Protein AF-A0A950HMC9-F1 (afdb_monomer)

Radius of gyration: 14.72 Å; Cα contacts (8 Å, |Δi|>4): 83; chains: 1; bounding box: 30×44×36 Å

Solvent-accessible surface area (backbone atoms only — not comparable to full-atom values): 4630 Å² total; per-residue (Å²): 137,84,80,81,78,79,81,76,89,77,76,83,93,73,65,75,43,77,47,79,47,82,42,84,39,95,70,68,62,83,60,48,54,63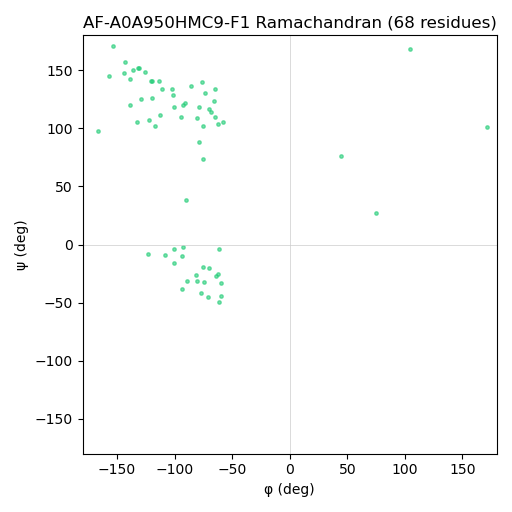,51,49,68,70,42,53,90,58,32,86,48,72,53,72,46,83,45,60,88,96,47,65,27,38,40,40,40,35,30,30,53,76,83,80,80,133

Mean predicted aligned error: 11.18 Å

Structure (mmCIF, N/CA/C/O backbone):
data_AF-A0A950HMC9-F1
#
_entry.id   AF-A0A950HMC9-F1
#
loop_
_atom_site.group_PDB
_atom_site.id
_atom_site.type_symbol
_atom_site.label_atom_id
_atom_site.label_alt_id
_atom_site.label_comp_id
_atom_site.label_asym_id
_atom_site.label_entity_id
_atom_site.label_seq_id
_atom_site.pdbx_PDB_ins_code
_atom_site.Cartn_x
_atom_site.Cartn_y
_atom_site.Cartn_z
_atom_site.occupancy
_atom_site.B_iso_or_equiv
_atom_site.auth_seq_id
_atom_site.auth_comp_id
_atom_site.auth_asym_id
_atom_site.auth_atom_id
_atom_site.pdbx_PDB_model_num
ATOM 1 N N . MET A 1 1 ? -0.908 29.716 9.270 1.00 34.19 1 MET A N 1
ATOM 2 C CA . MET A 1 1 ? -1.089 28.556 8.373 1.00 34.19 1 MET A CA 1
ATOM 3 C C . MET A 1 1 ? -1.025 27.324 9.258 1.00 34.19 1 MET A C 1
ATOM 5 O O . MET A 1 1 ? 0.057 26.865 9.589 1.00 34.19 1 MET A O 1
ATOM 9 N N . THR A 1 2 ? -2.178 26.932 9.794 1.00 33.19 2 THR A N 1
ATOM 10 C CA . THR A 1 2 ? -2.310 25.933 10.862 1.00 33.19 2 THR A CA 1
ATOM 11 C C . THR A 1 2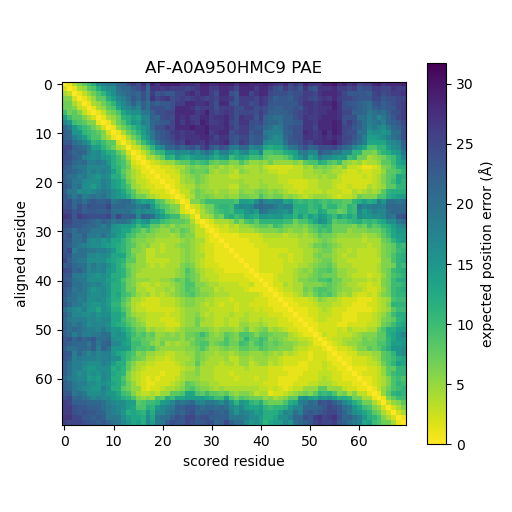 ? -2.577 24.584 10.212 1.00 33.19 2 THR A C 1
ATOM 13 O O . THR A 1 2 ? -3.642 24.399 9.631 1.00 33.19 2 THR A O 1
ATOM 16 N N . ALA A 1 3 ? -1.617 23.663 10.264 1.00 32.44 3 ALA A N 1
ATOM 17 C CA . ALA A 1 3 ? -1.891 22.268 9.954 1.00 32.44 3 ALA A CA 1
ATOM 18 C C . ALA A 1 3 ? -2.528 21.642 11.200 1.00 32.44 3 ALA A C 1
ATOM 20 O O . ALA A 1 3 ? -1.871 21.495 12.230 1.00 32.44 3 ALA A O 1
ATOM 21 N N . LEU A 1 4 ? -3.826 21.346 11.112 1.00 34.31 4 LEU A N 1
ATOM 22 C CA . LEU A 1 4 ? -4.522 20.467 12.045 1.00 34.31 4 LEU A CA 1
ATOM 23 C C . LEU A 1 4 ? -3.874 19.084 11.940 1.00 34.31 4 LEU A C 1
ATOM 25 O O . LEU A 1 4 ? -4.068 18.368 10.962 1.00 34.31 4 LEU A O 1
ATOM 29 N N . VAL A 1 5 ? -3.057 18.742 12.932 1.00 36.88 5 VAL A N 1
ATOM 30 C CA . VAL A 1 5 ? -2.687 17.356 13.205 1.00 36.88 5 VAL A CA 1
ATOM 31 C C . VAL A 1 5 ? -3.917 16.746 13.861 1.00 36.88 5 VAL A C 1
ATOM 33 O O . VAL A 1 5 ? -4.222 17.054 15.011 1.00 36.88 5 VAL A O 1
ATOM 36 N N . GLU A 1 6 ? -4.679 15.973 13.093 1.00 37.81 6 GLU A N 1
ATOM 37 C CA . GLU A 1 6 ? -5.820 15.234 13.621 1.00 37.81 6 GLU A CA 1
ATOM 38 C C . GLU A 1 6 ? -5.312 14.195 14.620 1.00 37.81 6 GLU A C 1
ATOM 40 O O . GLU A 1 6 ? -4.643 13.217 14.279 1.00 37.81 6 GLU A O 1
ATOM 45 N N . ASP A 1 7 ? -5.616 14.469 15.881 1.00 42.59 7 ASP A N 1
ATOM 46 C CA . ASP A 1 7 ? -5.489 13.565 17.003 1.00 42.59 7 ASP A CA 1
ATOM 47 C C . ASP A 1 7 ? -6.338 12.307 16.724 1.00 42.59 7 ASP A C 1
ATOM 49 O O . ASP A 1 7 ? -7.568 12.337 16.757 1.00 42.59 7 ASP A O 1
ATOM 53 N N . ARG A 1 8 ? -5.673 11.192 16.392 1.00 47.88 8 ARG A N 1
ATOM 54 C CA . ARG A 1 8 ? -6.290 9.857 16.298 1.00 47.88 8 ARG A CA 1
ATOM 55 C C . ARG A 1 8 ? -6.235 9.120 17.639 1.00 47.88 8 ARG A C 1
ATOM 57 O O . ARG A 1 8 ? -6.020 7.907 17.674 1.00 47.88 8 ARG A O 1
ATOM 64 N N . SER A 1 9 ? -6.432 9.819 18.756 1.00 39.62 9 SER A N 1
ATOM 65 C CA . SER A 1 9 ? -6.604 9.190 20.066 1.00 39.62 9 SER A CA 1
ATOM 66 C C . SER A 1 9 ? -8.001 8.591 20.164 1.00 39.62 9 SER A C 1
ATOM 68 O O . SER A 1 9 ? -8.871 9.129 20.834 1.00 39.62 9 SER A O 1
ATOM 70 N N . THR A 1 10 ? -8.235 7.473 19.479 1.00 46.19 10 THR A N 1
ATOM 71 C CA . THR A 1 10 ? -9.106 6.380 19.935 1.00 46.19 10 THR A CA 1
ATOM 72 C C . THR A 1 10 ? -8.838 5.164 19.050 1.00 46.19 10 THR A C 1
ATOM 74 O O . THR A 1 10 ? -9.435 5.009 17.989 1.00 46.19 10 THR A O 1
ATOM 77 N N . GLN A 1 11 ? -7.998 4.248 19.531 1.00 48.16 11 GLN A N 1
ATOM 78 C CA . GLN A 1 11 ? -8.342 2.833 19.422 1.00 48.16 11 GLN A CA 1
ATOM 79 C C . GLN A 1 11 ? -7.974 2.116 20.735 1.00 48.16 11 GLN A C 1
ATOM 81 O O . GLN A 1 11 ? -6.821 2.177 21.166 1.00 48.16 11 GLN A O 1
ATOM 86 N N . PRO A 1 12 ? -8.955 1.502 21.422 1.00 48.53 12 PRO A N 1
ATOM 87 C CA . PRO A 1 12 ? -8.737 0.744 22.648 1.00 48.53 12 PRO A CA 1
ATOM 88 C C . PRO A 1 12 ? -8.120 -0.631 22.327 1.00 48.53 12 PRO A C 1
ATOM 90 O O . PRO A 1 12 ? -8.500 -1.266 21.351 1.00 48.53 12 PRO A O 1
ATOM 93 N N . SER A 1 13 ? -7.167 -1.082 23.154 1.00 51.72 13 SER A N 1
ATOM 94 C CA . SER A 1 13 ? -6.598 -2.448 23.194 1.00 51.72 13 SER A CA 1
ATOM 95 C C . SER A 1 13 ? -6.253 -3.099 21.834 1.00 51.72 13 SER A C 1
ATOM 97 O O . SER A 1 13 ? -6.954 -3.997 21.379 1.00 51.72 13 SER A O 1
ATOM 99 N N . GLY A 1 14 ? -5.146 -2.695 21.201 1.00 53.97 14 GLY A N 1
ATOM 100 C CA . GLY A 1 14 ? -4.624 -3.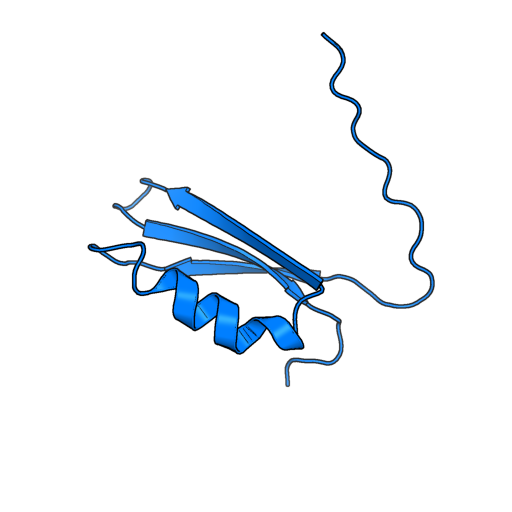322 19.975 1.00 53.97 14 GLY A CA 1
ATOM 101 C C . GLY A 1 14 ? -3.469 -2.508 19.387 1.00 53.97 14 GLY A C 1
ATOM 102 O O . GLY A 1 14 ? -3.692 -1.458 18.798 1.00 53.97 14 GLY A O 1
ATOM 103 N N . VAL A 1 15 ? -2.220 -2.926 19.605 1.00 61.97 15 VAL A N 1
ATOM 104 C CA . VAL A 1 15 ? -1.026 -2.133 19.251 1.00 61.97 15 VAL A CA 1
ATOM 105 C C . VAL A 1 15 ? -0.871 -2.035 17.729 1.00 61.97 15 VAL A C 1
ATOM 107 O O . VAL A 1 15 ? -0.588 -3.028 17.064 1.00 61.97 15 VAL A O 1
ATOM 110 N N . VAL A 1 16 ? -1.013 -0.829 17.181 1.00 65.31 16 VAL A N 1
ATOM 111 C CA . VAL A 1 16 ? -0.723 -0.531 15.772 1.00 65.31 16 VAL A CA 1
ATOM 112 C C . VAL A 1 16 ? 0.791 -0.386 15.600 1.00 65.31 16 VAL A C 1
ATOM 114 O O . VAL A 1 16 ? 1.401 0.493 16.208 1.00 65.31 16 VAL A O 1
ATOM 117 N N . THR A 1 17 ? 1.412 -1.249 14.787 1.00 81.81 17 THR A N 1
ATOM 118 C CA . THR A 1 17 ? 2.861 -1.197 14.521 1.00 81.81 17 THR A CA 1
ATOM 119 C C . THR A 1 17 ? 3.129 -0.815 13.073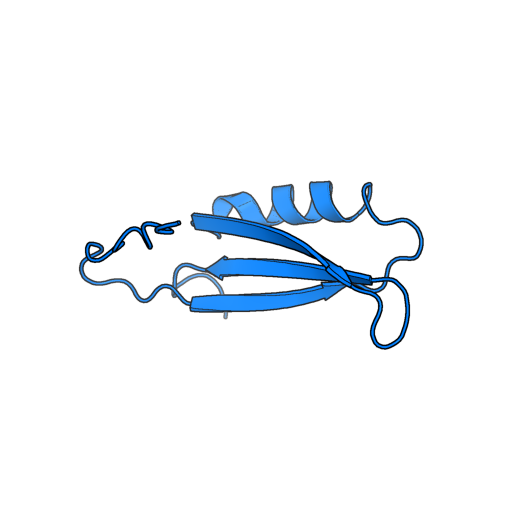 1.00 81.81 17 THR A C 1
ATOM 121 O O . THR A 1 17 ? 2.897 -1.612 12.164 1.00 81.81 17 THR A O 1
ATOM 124 N N . TRP A 1 18 ? 3.674 0.383 12.860 1.00 84.19 18 TRP A N 1
ATOM 125 C CA . TRP A 1 18 ? 4.140 0.816 11.544 1.00 84.19 18 TRP A CA 1
ATOM 126 C C . TRP A 1 18 ? 5.437 0.102 11.165 1.00 84.19 18 TRP A C 1
ATOM 128 O O . TRP A 1 18 ? 6.392 0.072 11.944 1.00 84.19 18 TRP A O 1
ATOM 138 N N . ARG A 1 19 ? 5.481 -0.456 9.955 1.00 84.12 19 ARG A N 1
ATOM 139 C CA . ARG A 1 19 ? 6.665 -1.107 9.384 1.00 84.12 19 ARG A CA 1
ATOM 140 C C . ARG A 1 19 ? 7.009 -0.503 8.028 1.00 84.12 19 ARG A C 1
ATOM 142 O O . ARG A 1 19 ? 6.117 -0.088 7.290 1.00 84.12 19 ARG A O 1
ATOM 149 N N . SER A 1 20 ? 8.307 -0.498 7.724 1.00 84.25 20 SER A N 1
ATOM 150 C CA . SER A 1 20 ? 8.863 0.023 6.479 1.00 84.25 20 SER A CA 1
ATOM 151 C C . SER A 1 20 ? 9.472 -1.078 5.617 1.00 84.25 20 SER A C 1
ATOM 153 O O . SER A 1 20 ? 10.141 -1.983 6.120 1.00 84.25 20 SER A O 1
ATOM 155 N N . ALA A 1 21 ? 9.272 -0.982 4.304 1.00 81.50 21 ALA A N 1
ATOM 156 C CA . ALA A 1 21 ? 9.947 -1.810 3.312 1.00 81.50 21 ALA A CA 1
ATOM 157 C C . ALA A 1 21 ? 10.556 -0.924 2.218 1.00 81.50 21 ALA A C 1
ATOM 159 O O . ALA A 1 21 ? 9.852 -0.136 1.587 1.00 81.50 21 ALA A O 1
ATOM 160 N N . HIS A 1 22 ? 11.862 -1.083 1.985 1.00 83.44 22 HIS A N 1
ATOM 161 C CA . HIS A 1 22 ? 12.577 -0.409 0.901 1.00 83.44 22 HIS A CA 1
ATOM 162 C C . HIS A 1 22 ? 12.544 -1.295 -0.337 1.00 83.44 22 HIS A C 1
ATOM 164 O O . HIS A 1 22 ? 13.018 -2.434 -0.312 1.00 83.44 22 HIS A O 1
ATOM 170 N N . ILE A 1 23 ? 11.998 -0.773 -1.426 1.00 78.00 23 ILE A N 1
ATOM 171 C CA . ILE A 1 23 ? 11.795 -1.527 -2.652 1.00 78.00 23 ILE A CA 1
ATOM 172 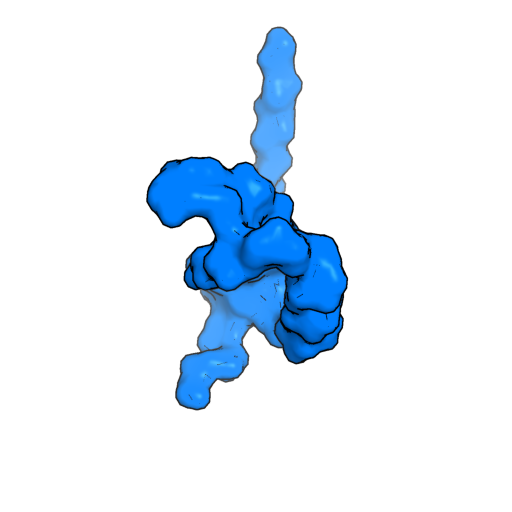C C . ILE A 1 23 ? 12.633 -0.899 -3.764 1.00 78.00 23 ILE A C 1
ATOM 174 O O . ILE A 1 23 ? 12.277 0.122 -4.356 1.00 78.00 23 ILE A O 1
ATOM 178 N N . HIS A 1 24 ? 13.768 -1.533 -4.053 1.00 73.50 24 HIS A N 1
ATOM 179 C CA . HIS A 1 24 ? 14.668 -1.141 -5.131 1.00 73.50 24 HIS A CA 1
ATOM 180 C C . HIS A 1 24 ? 14.117 -1.634 -6.479 1.00 73.50 24 HIS A C 1
ATOM 182 O O . HIS A 1 24 ? 14.452 -2.727 -6.925 1.00 73.50 24 HIS A O 1
ATOM 188 N N . TYR A 1 25 ? 13.266 -0.832 -7.123 1.00 66.38 25 TYR A N 1
ATOM 189 C CA . TYR A 1 25 ? 12.838 -1.044 -8.510 1.00 66.38 25 TYR A CA 1
ATOM 190 C C . TYR A 1 25 ? 13.218 0.144 -9.385 1.00 66.38 25 TYR A C 1
ATOM 192 O O . TYR A 1 25 ? 13.085 1.300 -8.988 1.00 66.38 25 TYR A O 1
ATOM 200 N N . HIS A 1 26 ? 13.642 -0.160 -10.608 1.00 57.44 26 HIS A N 1
ATOM 201 C CA . HIS A 1 26 ? 13.927 0.831 -11.644 1.00 57.44 26 HIS A CA 1
ATOM 202 C C . HIS A 1 26 ? 12.635 1.289 -12.359 1.00 57.44 26 HIS A C 1
ATOM 204 O O . HIS A 1 26 ? 12.564 2.440 -12.775 1.00 57.44 26 HIS A O 1
ATOM 210 N N . ASP A 1 27 ? 11.593 0.437 -12.384 1.00 59.28 27 ASP A N 1
ATOM 211 C CA . ASP A 1 27 ? 10.237 0.712 -12.894 1.00 59.28 27 ASP A CA 1
ATOM 212 C C . ASP A 1 27 ? 9.193 0.483 -11.785 1.00 59.28 27 ASP A C 1
ATOM 214 O O . ASP A 1 27 ? 8.955 -0.634 -11.332 1.00 59.28 27 ASP A O 1
ATOM 218 N N . THR A 1 28 ? 8.624 1.571 -11.261 1.00 63.72 28 THR A N 1
ATOM 219 C CA . THR A 1 28 ? 8.180 1.641 -9.853 1.00 63.72 28 THR A CA 1
ATOM 220 C C . THR A 1 28 ? 6.686 1.445 -9.594 1.00 63.72 28 THR A C 1
ATOM 222 O O . THR A 1 28 ? 6.314 1.209 -8.449 1.00 63.72 28 THR A O 1
ATOM 225 N N . LEU A 1 29 ? 5.807 1.539 -10.595 1.00 63.91 29 LEU A N 1
ATOM 226 C CA . LEU A 1 29 ? 4.353 1.511 -10.350 1.00 63.91 29 LEU A CA 1
ATOM 227 C C . LEU A 1 29 ? 3.736 0.116 -10.477 1.00 63.91 29 LEU A C 1
ATOM 229 O O . LEU A 1 29 ? 2.893 -0.249 -9.654 1.00 63.91 29 LEU A O 1
ATOM 233 N N . ASP A 1 30 ? 4.197 -0.686 -11.435 1.00 70.75 30 ASP A N 1
ATOM 234 C CA . ASP A 1 30 ? 3.633 -2.019 -11.680 1.00 70.75 30 ASP A CA 1
ATOM 235 C C . ASP A 1 30 ? 3.962 -3.019 -10.566 1.00 70.75 30 ASP A C 1
ATOM 237 O O . ASP A 1 30 ? 3.252 -4.004 -10.390 1.00 70.75 30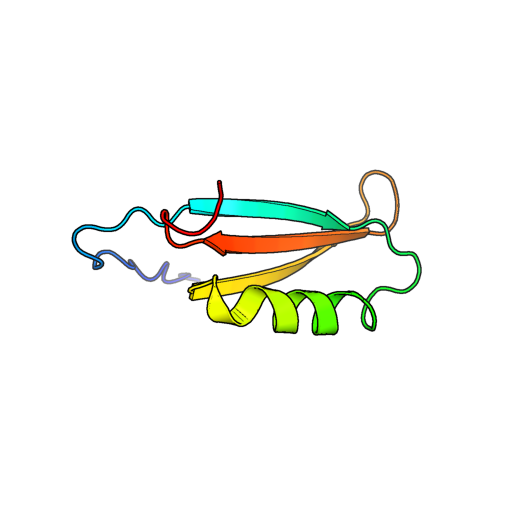 ASP A O 1
ATOM 241 N N . ALA A 1 31 ? 4.999 -2.753 -9.767 1.00 70.25 31 ALA A N 1
ATOM 242 C CA . ALA A 1 31 ? 5.396 -3.612 -8.654 1.00 70.25 31 ALA A CA 1
ATOM 243 C C . ALA A 1 31 ? 4.703 -3.266 -7.324 1.00 70.25 31 ALA A C 1
ATOM 245 O O . ALA A 1 31 ? 4.465 -4.151 -6.502 1.00 70.25 31 ALA A O 1
ATOM 246 N N . VAL A 1 32 ? 4.367 -1.991 -7.096 1.00 76.38 32 VAL A N 1
ATOM 247 C CA . VAL A 1 32 ? 3.822 -1.530 -5.806 1.00 76.38 32 VAL A CA 1
ATOM 248 C C . VAL A 1 32 ? 2.356 -1.917 -5.655 1.00 76.38 32 VAL A C 1
ATOM 250 O O . VAL A 1 32 ? 1.956 -2.372 -4.586 1.00 76.38 32 VAL A O 1
ATOM 253 N N . ARG A 1 33 ? 1.553 -1.787 -6.721 1.00 81.75 33 ARG A N 1
ATOM 254 C CA . ARG A 1 33 ? 0.117 -2.100 -6.649 1.00 81.75 33 ARG A CA 1
ATOM 255 C C . ARG A 1 33 ? -0.150 -3.572 -6.292 1.00 81.75 33 ARG A C 1
ATOM 257 O O . ARG A 1 33 ? -0.856 -3.796 -5.316 1.00 81.75 33 ARG A O 1
ATOM 264 N N . PRO A 1 34 ? 0.468 -4.570 -6.955 1.00 83.69 34 PRO A N 1
ATOM 265 C CA . PRO A 1 34 ? 0.266 -5.972 -6.588 1.00 83.69 34 P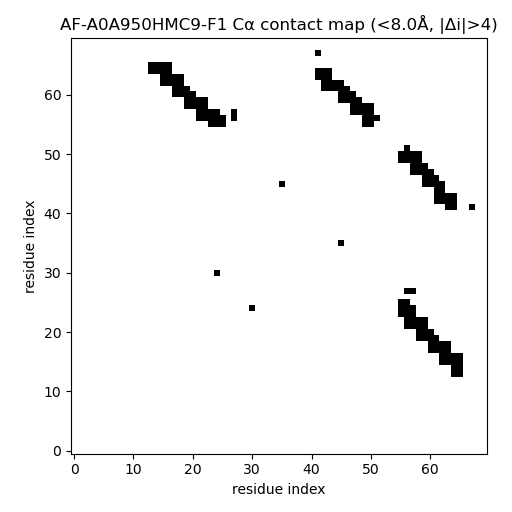RO A CA 1
ATOM 266 C C . PRO A 1 34 ? 0.770 -6.320 -5.184 1.00 83.69 34 PRO A C 1
ATOM 268 O O . PRO A 1 34 ? 0.288 -7.272 -4.578 1.00 83.69 34 PRO A O 1
ATOM 271 N N . LEU A 1 35 ? 1.764 -5.591 -4.667 1.00 80.06 35 LEU A N 1
ATOM 272 C CA . LEU A 1 35 ? 2.243 -5.783 -3.301 1.00 80.06 35 LEU A CA 1
ATOM 273 C C . LEU A 1 35 ? 1.217 -5.280 -2.281 1.00 80.06 35 LEU A C 1
ATOM 275 O O . LEU A 1 35 ? 0.925 -5.997 -1.330 1.00 80.06 35 LEU A O 1
ATOM 279 N N . LEU A 1 36 ? 0.652 -4.090 -2.506 1.00 81.12 36 LEU A N 1
ATOM 280 C CA . LEU A 1 36 ? -0.426 -3.546 -1.681 1.00 81.12 36 LEU A CA 1
ATOM 281 C C . LEU A 1 36 ? -1.651 -4.465 -1.683 1.00 81.12 36 LEU A C 1
ATOM 283 O O . LEU A 1 36 ? -2.170 -4.764 -0.613 1.00 81.12 36 LEU A O 1
ATOM 287 N N . ASP A 1 37 ? -2.044 -4.983 -2.850 1.00 86.75 37 ASP A N 1
ATOM 288 C CA . ASP A 1 37 ? -3.166 -5.924 -2.977 1.00 86.75 37 ASP A CA 1
ATOM 289 C C . ASP A 1 37 ? -2.947 -7.213 -2.163 1.00 86.75 37 ASP A C 1
ATOM 291 O O . ASP A 1 37 ? -3.896 -7.795 -1.648 1.00 86.75 37 ASP A O 1
ATOM 295 N N . ARG A 1 38 ? -1.697 -7.679 -2.025 1.00 85.19 38 ARG A N 1
ATOM 296 C CA . ARG A 1 38 ? -1.385 -8.887 -1.240 1.00 85.19 38 ARG A CA 1
ATOM 297 C C . ARG A 1 38 ? -1.457 -8.669 0.263 1.00 85.19 38 ARG A C 1
ATOM 299 O O . ARG A 1 38 ? -1.760 -9.618 0.971 1.00 85.19 38 ARG A O 1
ATOM 306 N N . VAL A 1 39 ? -1.136 -7.467 0.738 1.00 80.50 39 VAL A N 1
ATOM 307 C CA . VAL A 1 39 ? -1.074 -7.162 2.178 1.00 80.50 39 VAL A CA 1
ATOM 308 C C . VAL A 1 39 ? -2.315 -6.426 2.678 1.00 80.50 39 VAL A C 1
ATOM 310 O O . VAL A 1 39 ? -2.429 -6.186 3.873 1.00 80.50 39 VAL A O 1
ATOM 313 N N . SER A 1 40 ? -3.257 -6.070 1.798 1.00 84.88 40 SER A N 1
ATOM 314 C CA . SER A 1 40 ? -4.413 -5.228 2.136 1.00 84.88 40 SER A CA 1
ATOM 315 C C . SER A 1 40 ? -5.343 -5.834 3.186 1.00 84.88 40 SER A C 1
ATOM 317 O O . SER A 1 40 ? -6.061 -5.098 3.849 1.00 84.88 40 SER A O 1
ATOM 319 N N . ALA A 1 41 ? -5.368 -7.163 3.315 1.00 84.88 41 ALA A N 1
ATOM 320 C CA . ALA A 1 41 ? -6.153 -7.848 4.343 1.00 84.88 41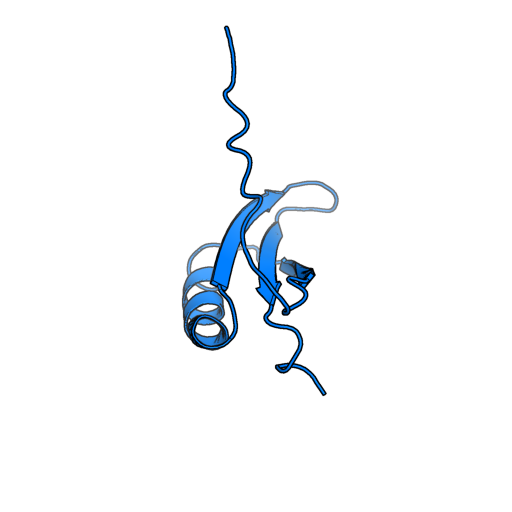 ALA A CA 1
ATOM 321 C C . ALA A 1 41 ? -5.515 -7.752 5.742 1.00 84.88 41 ALA A C 1
ATOM 323 O O . ALA A 1 41 ? -6.205 -7.928 6.742 1.00 84.88 41 ALA A O 1
ATOM 324 N N . ASP A 1 42 ? -4.216 -7.455 5.796 1.00 82.88 42 ASP A N 1
ATOM 325 C CA . ASP A 1 42 ? -3.378 -7.540 6.994 1.00 82.88 42 ASP A CA 1
ATOM 326 C C . ASP A 1 42 ? -2.993 -6.164 7.558 1.00 82.88 42 ASP A C 1
ATOM 328 O O . ASP A 1 42 ? -2.415 -6.073 8.647 1.00 82.88 42 ASP A O 1
ATOM 332 N N . VAL A 1 43 ? -3.294 -5.097 6.810 1.00 84.94 43 VAL A N 1
ATOM 333 C CA . VAL A 1 43 ? -2.938 -3.712 7.137 1.00 84.94 43 VAL A CA 1
ATOM 334 C C . VAL A 1 43 ? -4.186 -2.847 7.252 1.00 84.94 43 VAL A C 1
ATOM 336 O O . VAL A 1 43 ? -5.112 -2.975 6.453 1.00 84.94 43 VAL A O 1
ATOM 339 N N . GLY A 1 44 ? -4.210 -1.934 8.219 1.00 85.31 44 GLY A N 1
ATOM 340 C CA . GLY A 1 44 ? -5.287 -0.948 8.353 1.00 85.31 44 GLY A CA 1
ATOM 341 C C . GLY A 1 44 ? -5.117 0.236 7.394 1.00 85.31 44 GLY A C 1
ATOM 342 O O . GLY A 1 44 ? -6.091 0.822 6.920 1.00 85.31 44 GLY A O 1
ATOM 343 N N . ALA A 1 45 ? -3.870 0.578 7.084 1.00 85.62 45 ALA A N 1
ATOM 344 C CA . ALA A 1 45 ? -3.456 1.673 6.234 1.00 85.62 45 ALA A CA 1
ATOM 345 C C . ALA A 1 45 ? -2.055 1.418 5.663 1.00 85.62 45 ALA A C 1
ATOM 347 O O . ALA A 1 45 ? -1.153 0.906 6.329 1.00 85.62 45 ALA A O 1
ATOM 348 N N . ALA A 1 46 ? -1.848 1.858 4.422 1.00 88.12 46 ALA A N 1
ATOM 349 C CA . ALA A 1 46 ? -0.540 1.865 3.789 1.00 88.12 46 ALA A CA 1
ATOM 350 C C . ALA A 1 46 ? -0.368 3.093 2.889 1.00 88.12 46 ALA A C 1
ATOM 352 O O . ALA A 1 46 ? -1.323 3.577 2.279 1.00 88.12 46 ALA A O 1
ATOM 353 N N . TYR A 1 47 ? 0.861 3.588 2.785 1.00 86.81 47 TYR A N 1
ATOM 354 C CA . TYR A 1 47 ? 1.249 4.632 1.842 1.00 86.81 47 TYR A CA 1
ATOM 355 C C . TYR A 1 47 ? 2.652 4.364 1.307 1.00 86.81 47 TYR A C 1
ATOM 357 O O . TYR A 1 47 ? 3.452 3.673 1.934 1.00 86.81 47 TYR A O 1
ATOM 365 N N . TRP A 1 48 ? 2.963 4.919 0.140 1.00 86.25 48 TRP A N 1
ATOM 366 C CA . TRP A 1 48 ? 4.283 4.788 -0.462 1.00 86.25 48 TRP A CA 1
ATOM 367 C C . TRP A 1 48 ? 4.825 6.139 -0.910 1.00 86.25 48 TRP A C 1
ATOM 369 O O . TRP A 1 48 ? 4.070 7.054 -1.247 1.00 86.25 48 TRP A O 1
ATOM 379 N N . THR A 1 49 ? 6.147 6.266 -0.923 1.00 87.38 49 THR A N 1
ATOM 380 C CA . THR A 1 49 ? 6.853 7.460 -1.394 1.00 87.38 49 THR A CA 1
ATOM 381 C C . THR A 1 49 ? 7.977 7.066 -2.345 1.00 87.38 49 THR A C 1
ATOM 383 O O . THR A 1 49 ? 8.520 5.966 -2.279 1.00 87.38 49 THR A O 1
ATOM 386 N N . ARG A 1 50 ? 8.330 7.963 -3.272 1.00 85.38 50 ARG A N 1
ATOM 387 C CA . ARG A 1 50 ? 9.555 7.812 -4.071 1.00 85.38 50 ARG A CA 1
ATOM 388 C C . ARG A 1 50 ? 10.721 8.401 -3.304 1.00 85.38 50 ARG A C 1
ATOM 390 O O . ARG A 1 50 ? 10.618 9.517 -2.793 1.00 85.38 50 ARG A O 1
ATOM 397 N N . HIS A 1 51 ? 11.839 7.695 -3.309 1.00 84.69 51 HIS A N 1
ATOM 398 C CA . HIS A 1 51 ? 13.044 8.121 -2.628 1.00 84.69 51 HIS A CA 1
ATOM 399 C C . HIS A 1 51 ? 14.279 7.896 -3.509 1.00 84.69 51 HIS A C 1
ATOM 401 O O . HIS A 1 51 ? 14.310 7.032 -4.385 1.00 84.69 51 HIS A O 1
ATOM 407 N N . TRP A 1 52 ? 15.288 8.747 -3.319 1.00 82.62 52 TRP A N 1
ATOM 408 C CA . TRP A 1 52 ? 16.458 8.832 -4.205 1.00 82.62 52 TRP A CA 1
ATOM 409 C C . TRP A 1 52 ? 17.786 8.622 -3.470 1.00 82.62 52 TRP A C 1
ATOM 411 O O . TRP A 1 52 ? 18.843 8.507 -4.097 1.00 82.62 52 TRP A O 1
ATOM 421 N N . ARG A 1 53 ? 17.771 8.565 -2.132 1.00 82.94 53 ARG A N 1
ATOM 422 C CA . ARG A 1 53 ? 18.984 8.335 -1.344 1.00 82.94 53 ARG A CA 1
ATOM 423 C C . ARG A 1 53 ? 19.437 6.888 -1.547 1.00 82.94 53 ARG A C 1
ATOM 425 O O . ARG A 1 53 ? 18.750 5.979 -1.111 1.00 82.94 53 ARG A O 1
ATOM 432 N N . ARG A 1 54 ? 20.624 6.683 -2.131 1.00 82.62 54 ARG A N 1
ATOM 433 C CA . ARG A 1 54 ? 21.158 5.364 -2.561 1.00 82.62 54 ARG A CA 1
ATOM 434 C C . ARG A 1 54 ? 20.509 4.796 -3.833 1.00 82.62 54 ARG A C 1
ATOM 436 O O . ARG A 1 54 ? 20.528 3.589 -4.046 1.00 82.62 54 ARG A O 1
ATOM 443 N N . GLY A 1 55 ? 20.008 5.677 -4.697 1.00 82.06 55 GLY A N 1
ATOM 444 C CA . GLY A 1 55 ? 19.410 5.326 -5.985 1.00 82.06 55 GLY A CA 1
ATOM 445 C C . GLY A 1 55 ? 17.881 5.415 -5.967 1.00 82.06 55 GLY A C 1
ATOM 446 O O . GLY A 1 55 ? 17.297 5.573 -4.893 1.00 82.06 55 GLY A O 1
ATOM 447 N N . PRO A 1 56 ? 17.223 5.354 -7.137 1.00 83.12 56 PRO A N 1
ATOM 448 C CA . PRO A 1 56 ? 15.766 5.416 -7.238 1.00 83.12 56 PRO A CA 1
ATOM 449 C C . PRO A 1 56 ? 15.133 4.178 -6.595 1.00 83.12 56 PRO A C 1
ATOM 451 O O . PRO A 1 56 ? 15.469 3.051 -6.958 1.00 83.12 56 PRO A O 1
ATOM 454 N N . HIS A 1 57 ? 14.242 4.384 -5.629 1.00 84.00 57 HIS A N 1
ATOM 455 C CA . HIS A 1 57 ? 13.490 3.318 -4.969 1.00 84.00 57 HIS A CA 1
ATOM 456 C C . HIS A 1 57 ? 12.150 3.836 -4.434 1.00 84.00 57 HIS A C 1
ATOM 458 O O . HIS A 1 57 ? 11.870 5.040 -4.449 1.00 84.00 57 HIS A O 1
ATOM 464 N N . VAL A 1 58 ? 11.310 2.905 -3.987 1.00 85.56 58 VAL A N 1
ATOM 465 C CA . VAL A 1 58 ? 10.049 3.194 -3.303 1.00 85.56 58 VAL A CA 1
ATOM 466 C C . VAL A 1 58 ? 10.158 2.772 -1.847 1.00 85.56 58 VAL A C 1
ATOM 468 O O . VAL A 1 58 ? 10.586 1.654 -1.565 1.00 85.56 58 VAL A O 1
ATOM 471 N N . ASP A 1 59 ? 9.713 3.645 -0.950 1.00 85.81 59 ASP A N 1
ATOM 472 C CA . ASP A 1 59 ? 9.522 3.324 0.460 1.00 85.81 59 ASP A CA 1
ATOM 473 C C . ASP A 1 59 ? 8.042 3.055 0.703 1.00 85.81 59 ASP A C 1
ATOM 475 O O . ASP A 1 59 ? 7.202 3.927 0.476 1.00 85.81 59 ASP A O 1
ATOM 479 N N . LEU A 1 60 ? 7.723 1.835 1.133 1.00 86.06 60 LEU A N 1
ATOM 480 C CA . LEU A 1 60 ? 6.376 1.425 1.512 1.00 86.06 60 LEU A CA 1
ATOM 481 C C . LEU A 1 60 ? 6.250 1.430 3.034 1.00 86.06 60 LEU A C 1
ATOM 483 O O . LEU A 1 60 ? 7.053 0.806 3.726 1.00 86.06 60 LEU A O 1
ATOM 487 N N . GLN A 1 61 ? 5.213 2.096 3.526 1.00 88.19 61 GLN A N 1
ATOM 488 C CA . GLN A 1 61 ? 4.885 2.230 4.938 1.00 88.19 61 GLN A CA 1
ATOM 489 C C . GLN A 1 61 ? 3.505 1.629 5.170 1.00 88.19 61 GLN A C 1
ATOM 491 O O . GLN A 1 61 ? 2.552 2.020 4.497 1.00 88.19 61 GLN A O 1
ATOM 496 N N . ALA A 1 62 ? 3.395 0.694 6.108 1.00 87.38 62 ALA A N 1
ATOM 497 C CA . ALA A 1 62 ? 2.139 0.017 6.417 1.00 87.38 62 ALA A CA 1
ATOM 498 C C . ALA A 1 62 ? 1.962 -0.158 7.923 1.00 87.38 62 ALA A C 1
ATOM 500 O O . ALA A 1 62 ? 2.935 -0.428 8.636 1.00 87.38 62 ALA A O 1
ATOM 501 N N . ASP A 1 63 ? 0.729 -0.009 8.395 1.00 88.62 63 ASP A N 1
ATOM 502 C CA . ASP A 1 63 ? 0.366 -0.323 9.765 1.00 88.62 63 ASP A CA 1
ATOM 503 C C . ASP A 1 63 ? -0.141 -1.765 9.853 1.00 88.62 63 ASP A C 1
ATOM 505 O O . ASP A 1 63 ? -1.050 -2.192 9.156 1.00 88.62 63 ASP A O 1
ATOM 509 N N . PHE A 1 64 ? 0.530 -2.582 10.655 1.00 78.19 64 PHE A N 1
ATOM 510 C CA . PHE A 1 64 ? 0.128 -3.970 10.835 1.00 78.19 64 PHE A CA 1
ATOM 511 C C . PHE A 1 64 ? -0.600 -4.104 12.161 1.00 78.19 64 PHE A C 1
ATOM 513 O O . PHE A 1 64 ? -0.125 -3.620 13.199 1.00 78.19 64 PHE A O 1
ATOM 520 N N . HIS A 1 65 ? -1.734 -4.801 12.130 1.00 69.12 65 HIS A N 1
ATOM 521 C CA . HIS A 1 65 ? -2.351 -5.307 13.345 1.00 69.12 65 HIS A CA 1
ATOM 522 C C . HIS A 1 65 ? -1.409 -6.355 13.959 1.00 69.12 65 HIS A C 1
ATOM 524 O O . HIS A 1 65 ? -0.841 -7.191 13.257 1.00 69.12 65 HIS A O 1
ATOM 530 N N . ALA A 1 66 ? -1.174 -6.271 15.270 1.00 56.97 66 ALA A N 1
ATOM 531 C CA . ALA A 1 66 ? -0.088 -6.979 15.956 1.00 56.97 66 ALA A CA 1
ATOM 532 C C . ALA A 1 66 ? -0.129 -8.525 15.890 1.00 56.97 66 ALA A C 1
ATOM 534 O O . ALA A 1 66 ? 0.806 -9.163 16.369 1.00 56.97 66 ALA A O 1
ATOM 535 N N . GLU A 1 67 ? -1.152 -9.142 15.294 1.00 55.12 67 GLU A N 1
ATOM 536 C CA . GLU A 1 67 ? -1.307 -10.603 15.230 1.00 55.12 67 GLU A CA 1
ATOM 537 C C . GLU A 1 67 ? -0.726 -11.254 13.960 1.00 55.12 67 GLU A C 1
ATOM 539 O O . GLU A 1 67 ? -0.603 -12.475 13.906 1.00 55.12 67 GLU A O 1
ATOM 544 N N . THR A 1 68 ? -0.319 -10.479 12.949 1.00 53.06 68 THR A N 1
ATOM 545 C CA . THR A 1 68 ? -0.194 -11.022 11.582 1.00 53.06 68 THR A CA 1
ATOM 546 C C . THR A 1 68 ? 1.186 -11.570 11.178 1.00 53.06 68 THR A C 1
ATOM 548 O O . THR A 1 68 ? 1.331 -12.106 10.085 1.00 53.06 68 THR A O 1
ATOM 551 N N . PHE A 1 69 ? 2.228 -11.504 12.015 1.00 41.62 69 PHE A N 1
ATOM 552 C CA . PHE A 1 69 ? 3.566 -11.977 11.610 1.00 41.62 69 PHE A CA 1
ATOM 553 C C . PHE A 1 69 ? 4.228 -12.882 12.653 1.00 41.62 69 PHE A C 1
ATOM 555 O O . PHE A 1 69 ? 4.754 -12.389 13.654 1.00 41.62 69 PHE A O 1
ATOM 562 N N . ARG A 1 70 ? 4.266 -14.190 12.365 1.00 39.97 70 ARG A N 1
ATOM 563 C CA . ARG A 1 70 ? 5.192 -15.165 12.958 1.00 39.97 70 ARG A CA 1
ATOM 564 C C . ARG A 1 70 ? 5.968 -15.884 11.863 1.00 39.97 70 ARG A C 1
ATOM 566 O O . ARG A 1 70 ? 5.350 -16.177 10.819 1.00 39.97 70 ARG A O 1
#

pLDDT: mean 70.18, std 17.98, range [32.44, 88.62]

Foldseek 3Di:
DDDPPPPPPDDPDWDWDKDKDKFDDPDADVPVVVVCVVCVVFFPDKDKDWDQVVHTIIMIITIGTPPPDD

Se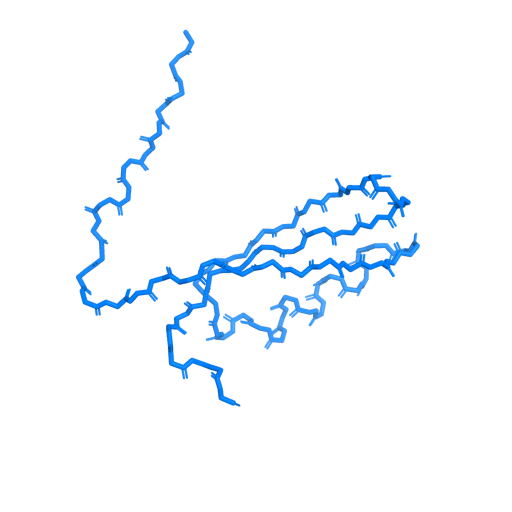quence (70 aa):
MTALVEDRSTQPSGVVTWRSAHIHYHDTLDAVRPLLDRVSADVGAAYWTRHWRRGPHVDLQADFHAETFR

Secondary structure (DSSP, 8-state):
------------S--EEEEEEEE--SS-HHHHHHHHHHHTTTEEEEEEEEE-TTSSEEEEEEEEETTS--

Nearest PDB structures (foldseek):
  2joq-assembly1_A  TM=4.094E-01  e=1.869E+00  Helicobacter pylori
  7apd-assembly1_H  TM=5.676E-01  e=8.220E+00  Bovine papillomavirus
  6u9d-assembly1_C  TM=5.562E-01  e=7.707E+00  Saccharomyces cerevisiae